Protein AF-T1BBN1-F1 (afdb_monomer)

Mean predicted aligned error: 5.24 Å

Sequence (163 aa):
LLPGVEVSTRDGHLLAYGVAEAPPRHRDLETTADWVRDHGGEPVIAHPFRWRHGAGGRLTAVAHVAGIEVRNAHNSAAANRRAEEWAELRHLAARGGSDVHVLADVGRAVTVFPDPVAGVDDLLEAIRTGRTRAAGASMSFGGRLGLLVSNGAKFVARGLRPV

Foldseek 3Di:
DFDWDWAAECQAIKIQGPAPDQFDHHHHPLVSQVVSVVRVTAIEQELQQAPPRHNDPVVVSPLVHQYYELAEQAADPVSSVVRVVVCVVSVHQYFWDQPDPDPVSPPQKGKDAPDDDPYRVSVRVCRNVSRIDIDHHHQDPVSNVVVVVVVVVVCVVVVVDDD

InterPro domains:
  IPR016195 Polymerase/histidinol phosphatase-like [SSF89550] (1-134)
  IPR052018 PHP domain-containing protein [PTHR42924] (2-118)

Nearest PDB structures (foldseek):
  7rty-assembly2_B  TM=6.809E-01  e=3.206E-06  Pseudomonas syringae
  2anu-assembly1_B  TM=8.068E-01  e=1.383E-04  Thermotoga maritima MSB8
  9etk-assembly1_A  TM=6.901E-01  e=5.764E-04  Vibrio cholerae
  3e0f-assembly1_A  TM=6.090E-01  e=5.402E-04  Bifidobacterium adolescentis ATCC 15703

Solvent-accessible surface area (backbone atoms only — not comparable to full-atom values): 8595 Å² total; per-residue (Å²): 140,73,60,64,47,79,37,55,32,74,47,18,33,34,32,35,32,53,39,92,66,83,74,76,66,61,35,48,56,42,65,46,38,51,52,26,44,78,53,72,20,44,35,26,42,32,47,37,52,37,96,69,59,18,28,55,91,54,52,72,65,44,72,85,52,40,25,33,32,25,29,37,21,79,30,46,56,67,32,26,50,53,31,41,57,53,27,63,79,65,73,34,11,36,26,20,36,24,82,61,88,50,81,92,36,62,72,40,8,32,60,46,57,92,61,89,68,90,51,54,66,48,48,47,48,27,36,68,70,40,52,37,37,50,43,72,46,53,34,49,72,68,55,52,53,53,50,53,53,52,52,49,53,53,28,56,78,57,71,68,50,83,133

Radius of gyration: 15.67 Å; Cα contacts (8 Å, |Δi|>4): 337; chains: 1; bounding box: 39×32×48 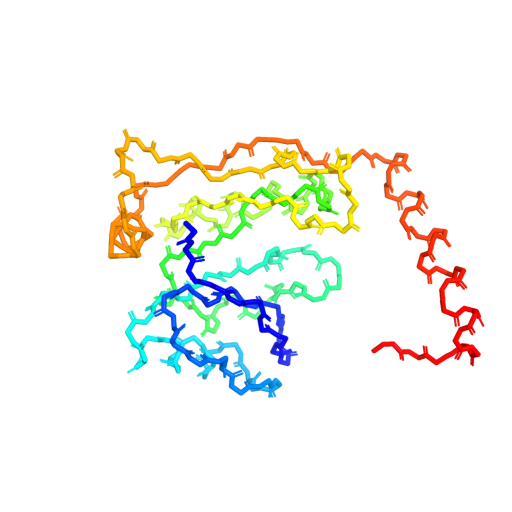Å

Secondary structure (DSSP, 8-state):
---EEEEE-SSSEEEEES-SSPPPTTS-HHHHHHHHHHTT-EEEE-STT-TTT--GGGGGGGTT-SEEEEEETTS-HHHHHHHHHHHHHHT-EEEEE---SSGGGTTSEEEE-SS---SHHHHHHHHHTT--EEEE-PPPHHHHHHHHHHHHHHHHHTTS---

Structure (mmCIF, N/CA/C/O backbone):
data_AF-T1BBN1-F1
#
_entry.id   AF-T1BBN1-F1
#
loop_
_atom_site.group_PDB
_atom_site.id
_atom_site.type_symbol
_atom_site.label_atom_id
_atom_site.label_alt_id
_atom_site.label_comp_id
_atom_site.label_asym_id
_atom_site.label_entity_id
_atom_site.label_seq_id
_atom_site.pdbx_PDB_ins_code
_atom_site.Cartn_x
_atom_site.Cartn_y
_atom_site.Cartn_z
_atom_site.occupancy
_atom_site.B_iso_or_equiv
_atom_site.auth_seq_id
_atom_site.auth_comp_id
_atom_site.auth_asym_id
_atom_site.auth_atom_id
_atom_site.pdbx_PDB_model_num
ATOM 1 N N . LEU A 1 1 ? -0.632 -16.895 10.065 1.00 85.31 1 LEU A N 1
ATOM 2 C CA . LEU A 1 1 ? -0.937 -16.510 8.665 1.00 85.31 1 LEU A CA 1
ATOM 3 C C . LEU A 1 1 ? -2.128 -15.569 8.706 1.00 85.31 1 LEU A C 1
ATOM 5 O O . LEU A 1 1 ? -3.021 -15.826 9.500 1.00 85.31 1 LEU A O 1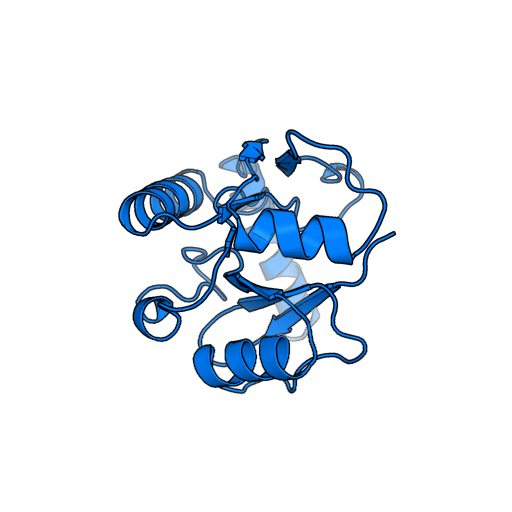
ATOM 9 N N . LEU A 1 2 ? -2.118 -14.495 7.916 1.00 91.88 2 LEU A N 1
ATOM 10 C CA . LEU A 1 2 ? -3.190 -13.494 7.884 1.00 91.88 2 LEU A CA 1
ATOM 11 C C . LEU A 1 2 ? -3.770 -13.432 6.463 1.00 91.88 2 LEU A C 1
ATOM 13 O O . LEU A 1 2 ? -2.981 -13.451 5.514 1.00 91.88 2 LEU A O 1
ATOM 17 N N . PRO A 1 3 ? -5.102 -13.387 6.294 1.00 92.31 3 PRO A N 1
ATOM 18 C CA . PRO A 1 3 ? -5.724 -13.369 4.978 1.00 92.31 3 PRO A CA 1
ATOM 19 C C . PRO A 1 3 ? -5.529 -12.016 4.290 1.00 92.31 3 PRO A C 1
ATOM 21 O O . PRO A 1 3 ? -5.695 -10.949 4.891 1.00 92.31 3 PRO A O 1
ATOM 24 N N . GLY A 1 4 ? -5.209 -12.069 3.003 1.00 94.38 4 GLY A N 1
ATOM 25 C CA . GLY A 1 4 ? -5.176 -10.900 2.144 1.00 94.38 4 GLY A CA 1
ATOM 26 C C . GLY A 1 4 ? -5.064 -11.283 0.676 1.00 94.38 4 GLY A C 1
ATOM 27 O O . GLY A 1 4 ? -4.593 -12.371 0.343 1.00 94.38 4 GLY A O 1
ATOM 28 N N . VAL A 1 5 ? -5.504 -10.386 -0.198 1.00 96.56 5 VAL A N 1
ATOM 29 C CA . VAL A 1 5 ? -5.467 -10.582 -1.648 1.00 96.56 5 VAL A CA 1
ATOM 30 C C . VAL A 1 5 ? -5.126 -9.278 -2.355 1.00 96.56 5 VAL A C 1
ATOM 32 O O . VAL A 1 5 ? -5.568 -8.203 -1.957 1.00 96.56 5 VA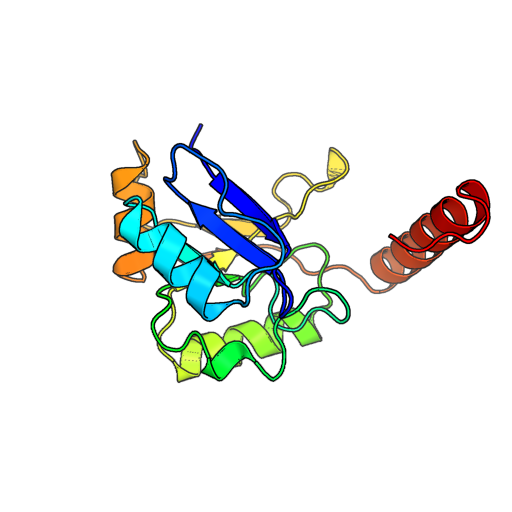L A O 1
ATOM 35 N N . GLU A 1 6 ? -4.333 -9.375 -3.416 1.00 96.81 6 GLU A N 1
ATOM 36 C CA . GLU A 1 6 ? -4.098 -8.269 -4.337 1.00 96.81 6 GLU A CA 1
ATOM 37 C C . GLU A 1 6 ? -5.133 -8.308 -5.464 1.00 96.81 6 GLU A C 1
ATOM 39 O O . GLU A 1 6 ? -5.288 -9.310 -6.166 1.00 96.81 6 GLU A O 1
ATOM 44 N N . VAL A 1 7 ? -5.848 -7.203 -5.646 1.00 96.62 7 VAL A N 1
ATOM 45 C CA . VAL A 1 7 ? -6.917 -7.064 -6.631 1.00 96.62 7 VAL A CA 1
ATOM 46 C C . VAL A 1 7 ? -6.472 -6.128 -7.738 1.00 96.62 7 VAL A C 1
ATOM 48 O O . VAL A 1 7 ? -6.134 -4.966 -7.506 1.00 96.62 7 VAL A O 1
ATOM 51 N N . SER A 1 8 ? -6.526 -6.624 -8.973 1.00 96.25 8 SER A N 1
ATOM 52 C CA . SER A 1 8 ? -6.353 -5.791 -10.160 1.00 96.25 8 SER A CA 1
ATOM 53 C C . SER A 1 8 ? -7.630 -4.997 -10.432 1.00 96.25 8 SER A C 1
ATOM 55 O O . SER A 1 8 ? -8.624 -5.557 -10.907 1.00 96.25 8 SER A O 1
ATOM 57 N N . THR A 1 9 ? -7.603 -3.695 -10.161 1.00 95.12 9 THR A N 1
ATOM 58 C CA . THR A 1 9 ? -8.679 -2.762 -10.522 1.00 95.12 9 THR A CA 1
ATOM 59 C C . THR A 1 9 ? -8.412 -2.181 -11.917 1.00 95.12 9 THR A C 1
ATOM 61 O O . THR A 1 9 ? -7.393 -2.477 -12.550 1.00 95.12 9 THR A O 1
ATOM 64 N N . ARG A 1 10 ? -9.332 -1.371 -12.451 1.00 94.12 10 ARG A N 1
ATOM 65 C CA . ARG A 1 10 ? -9.092 -0.617 -13.703 1.00 94.12 10 ARG A CA 1
ATOM 66 C C . ARG A 1 10 ? -8.062 0.495 -13.530 1.00 94.12 10 ARG A C 1
ATOM 68 O O . ARG A 1 10 ? -7.458 0.947 -14.504 1.00 94.12 10 ARG A O 1
ATOM 75 N N . ASP A 1 11 ? -7.863 0.918 -12.291 1.00 93.75 11 ASP A N 1
ATOM 76 C CA . ASP A 1 11 ? -7.138 2.133 -11.969 1.00 93.75 11 ASP A CA 1
ATOM 77 C C . ASP A 1 11 ? -5.749 1.860 -11.415 1.00 93.75 11 ASP A C 1
ATOM 79 O O . ASP A 1 11 ? -4.882 2.711 -11.576 1.00 93.75 11 ASP A O 1
ATOM 83 N N . GLY A 1 12 ? -5.533 0.683 -10.828 1.00 93.50 12 GLY A N 1
ATOM 84 C CA . GLY A 1 12 ? -4.283 0.234 -10.233 1.00 93.50 12 GLY A CA 1
ATOM 85 C C . GLY A 1 12 ? -4.498 -1.054 -9.439 1.00 93.50 12 GLY A C 1
ATOM 86 O O . GLY A 1 12 ? -5.518 -1.723 -9.584 1.00 93.50 12 GLY A O 1
ATOM 87 N N . HIS A 1 13 ? -3.540 -1.428 -8.604 1.00 95.88 13 HIS A N 1
ATOM 88 C CA . HIS A 1 13 ? -3.714 -2.541 -7.676 1.00 95.88 13 HIS A CA 1
ATOM 89 C C . HIS A 1 13 ? -4.129 -2.052 -6.289 1.00 95.88 13 HIS A C 1
ATOM 91 O O . HIS A 1 13 ? -3.728 -0.977 -5.833 1.00 95.88 13 HIS A O 1
ATOM 97 N N . LEU A 1 14 ? -4.930 -2.875 -5.622 1.00 96.38 14 LEU A N 1
ATOM 98 C CA . LEU A 1 14 ? -5.376 -2.676 -4.252 1.00 96.38 14 LEU A CA 1
ATOM 99 C C . LEU A 1 14 ? -5.106 -3.954 -3.461 1.00 96.38 14 LEU A C 1
ATOM 101 O O . LEU A 1 14 ? -5.403 -5.046 -3.938 1.00 96.38 14 LEU A O 1
ATOM 105 N N . LEU A 1 15 ? -4.564 -3.828 -2.257 1.00 97.00 15 LEU A N 1
ATOM 106 C CA . LEU A 1 15 ? -4.487 -4.924 -1.299 1.00 97.00 15 LEU A CA 1
ATOM 107 C C . LEU A 1 15 ? -5.756 -4.900 -0.450 1.00 97.00 15 LEU A C 1
ATOM 109 O O . LEU A 1 15 ? -6.102 -3.867 0.118 1.00 97.00 15 LEU A O 1
ATOM 113 N N . ALA A 1 16 ? -6.435 -6.035 -0.358 1.00 97.38 16 ALA A N 1
ATOM 114 C CA . ALA A 1 16 ? -7.575 -6.244 0.518 1.00 97.38 16 ALA A CA 1
ATOM 115 C C . ALA A 1 16 ? -7.148 -7.163 1.661 1.00 97.38 16 ALA A C 1
ATOM 117 O O . ALA A 1 16 ? -6.866 -8.339 1.428 1.00 97.38 16 ALA A O 1
ATOM 118 N N . TYR A 1 17 ? -7.074 -6.636 2.883 1.00 97.31 17 TYR A N 1
ATOM 119 C CA . TYR A 1 17 ? -6.766 -7.426 4.077 1.00 97.31 17 TYR A CA 1
ATOM 120 C C . TYR A 1 17 ? -8.039 -7.784 4.834 1.00 97.31 17 TYR A C 1
ATOM 122 O O . TYR A 1 17 ? -8.945 -6.963 4.927 1.00 97.31 17 TYR A O 1
ATOM 130 N N . GLY A 1 18 ? -8.084 -8.986 5.410 1.00 96.12 18 GLY A N 1
ATOM 131 C CA . GLY A 1 18 ? -9.166 -9.393 6.313 1.00 96.12 18 GLY A CA 1
ATOM 132 C C . GLY A 1 18 ? -10.485 -9.797 5.657 1.00 96.12 18 GLY A C 1
ATOM 133 O O . GLY A 1 18 ? -11.436 -10.096 6.367 1.00 96.12 18 GLY A O 1
ATOM 134 N N . VAL A 1 19 ? -10.541 -9.860 4.327 1.00 96.25 19 VAL A N 1
ATOM 135 C CA . VAL A 1 19 ? -11.731 -10.312 3.593 1.00 96.25 19 VAL A CA 1
ATOM 136 C C . VAL A 1 19 ? -11.765 -11.837 3.472 1.00 96.25 19 VAL A C 1
ATOM 138 O O . VAL A 1 19 ? -10.731 -12.476 3.267 1.00 96.25 19 VAL A O 1
ATOM 141 N N . ALA A 1 20 ? -12.961 -12.421 3.584 1.00 94.25 20 ALA A N 1
ATOM 142 C CA . ALA A 1 20 ? -13.174 -13.860 3.400 1.00 94.25 20 ALA A CA 1
ATOM 143 C C . ALA A 1 20 ? -13.168 -14.273 1.917 1.00 94.25 20 ALA A C 1
ATOM 145 O O . ALA A 1 20 ? -12.747 -15.377 1.577 1.00 94.25 20 ALA A O 1
ATOM 146 N N . GLU A 1 21 ? -13.606 -13.370 1.038 1.00 95.25 21 GLU A N 1
ATOM 147 C CA . GLU A 1 21 ? -13.673 -13.573 -0.407 1.00 95.25 21 GLU A CA 1
ATOM 148 C C . GLU A 1 21 ? -12.896 -12.479 -1.140 1.00 95.25 21 GLU A C 1
ATOM 150 O O . GLU A 1 21 ? -12.722 -11.366 -0.641 1.00 95.25 21 GLU A O 1
ATOM 155 N N . ALA A 1 22 ? -12.404 -12.796 -2.338 1.00 95.62 22 ALA A N 1
ATOM 156 C CA . ALA A 1 22 ? -11.694 -11.817 -3.145 1.00 95.62 22 ALA A CA 1
ATOM 157 C C . ALA A 1 22 ? -12.678 -10.794 -3.746 1.00 95.62 2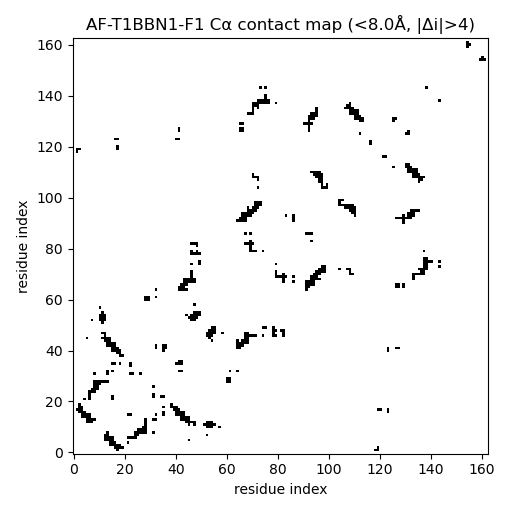2 ALA A C 1
ATOM 159 O O . ALA A 1 22 ? -13.674 -11.208 -4.348 1.00 95.62 22 ALA A O 1
ATOM 160 N N . PRO A 1 23 ? -12.380 -9.482 -3.674 1.00 97.00 23 PRO A N 1
ATOM 161 C CA . PRO A 1 23 ? -13.198 -8.470 -4.327 1.00 97.00 23 PRO A CA 1
ATOM 162 C C . PRO A 1 23 ? -13.314 -8.722 -5.842 1.00 97.00 23 PRO A C 1
ATOM 164 O O . PRO A 1 23 ? -12.351 -9.190 -6.469 1.00 97.00 23 PRO A O 1
ATOM 167 N N . PRO A 1 24 ? -14.446 -8.363 -6.477 1.00 96.62 24 PRO A N 1
ATOM 168 C CA . PRO A 1 24 ? -14.586 -8.443 -7.925 1.00 96.62 24 PRO A CA 1
ATOM 169 C C . PRO A 1 24 ? -13.473 -7.677 -8.651 1.00 96.62 24 PRO A C 1
ATOM 171 O O . PRO A 1 24 ? -13.232 -6.494 -8.404 1.00 96.62 24 PRO A O 1
ATOM 174 N N . ARG A 1 25 ? -12.806 -8.345 -9.595 1.00 95.56 25 ARG A N 1
ATOM 175 C CA . ARG A 1 25 ? -11.717 -7.743 -10.378 1.00 95.56 25 ARG A CA 1
ATOM 176 C C . ARG A 1 25 ? -12.252 -6.698 -11.359 1.00 95.56 25 ARG A C 1
ATOM 178 O O . ARG A 1 25 ? -13.396 -6.768 -11.802 1.00 95.56 25 ARG A O 1
ATOM 185 N N . HIS A 1 26 ? -11.389 -5.764 -11.754 1.00 94.56 26 HIS A N 1
ATOM 186 C CA . HIS A 1 26 ? -11.660 -4.761 -12.793 1.00 94.56 26 HIS A CA 1
ATOM 187 C C . HIS A 1 26 ? -12.842 -3.818 -12.508 1.00 94.56 26 HIS A C 1
ATOM 189 O O . HIS A 1 26 ? -13.379 -3.191 -13.424 1.00 94.56 26 HIS A O 1
ATOM 195 N N . ARG A 1 27 ? -13.220 -3.652 -11.240 1.00 95.38 27 ARG A N 1
ATOM 196 C CA . ARG A 1 27 ? -13.935 -2.451 -10.795 1.00 95.38 27 ARG A CA 1
ATOM 197 C C . ARG A 1 27 ? -12.955 -1.278 -10.707 1.00 95.38 27 ARG A C 1
ATOM 199 O O . ARG A 1 27 ? -11.752 -1.459 -10.899 1.00 95.38 27 ARG A O 1
ATOM 206 N N . ASP A 1 28 ? -13.458 -0.060 -10.567 1.00 94.69 28 ASP A N 1
ATOM 207 C CA . ASP A 1 28 ? -12.611 1.093 -10.222 1.00 94.69 28 ASP A CA 1
ATOM 208 C C . ASP A 1 28 ? -12.077 0.971 -8.789 1.00 94.69 28 ASP A C 1
ATOM 210 O O . ASP A 1 28 ? -12.537 0.141 -7.996 1.00 94.69 28 ASP A O 1
ATOM 214 N N . LEU A 1 29 ? -11.043 1.755 -8.488 1.00 94.12 29 LEU A N 1
ATOM 215 C CA . LEU A 1 29 ? -10.327 1.675 -7.215 1.00 94.12 29 LEU A CA 1
ATOM 216 C C . LEU A 1 29 ? -11.224 1.991 -6.014 1.00 94.12 29 LEU A C 1
ATO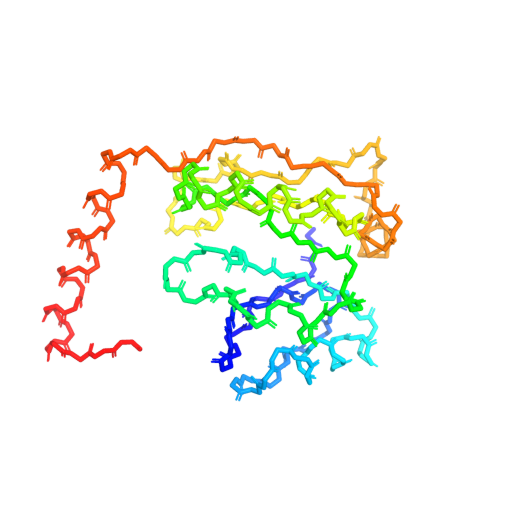M 218 O O . LEU A 1 29 ? -11.108 1.310 -5.000 1.00 94.12 29 LEU A O 1
ATOM 222 N N . GLU A 1 30 ? -12.102 2.986 -6.148 1.00 95.25 30 GLU A N 1
ATOM 223 C CA . GLU A 1 30 ? -13.018 3.442 -5.096 1.00 95.25 30 GLU A CA 1
ATOM 224 C C . GLU A 1 30 ? -14.055 2.368 -4.774 1.00 95.25 30 GLU A C 1
ATOM 226 O O . GLU A 1 30 ? -14.066 1.860 -3.657 1.00 95.25 30 GLU A O 1
ATOM 231 N N . THR A 1 31 ? -14.787 1.885 -5.783 1.00 95.44 31 THR A N 1
ATOM 232 C CA . THR A 1 31 ? -15.761 0.793 -5.615 1.00 95.44 31 THR A CA 1
ATOM 233 C C . THR A 1 31 ? -15.118 -0.461 -5.016 1.00 95.44 31 THR A C 1
ATOM 235 O O . THR A 1 31 ? -15.732 -1.176 -4.228 1.00 95.44 31 THR A O 1
ATOM 238 N N . THR A 1 32 ? -13.871 -0.765 -5.396 1.00 96.56 32 THR A N 1
ATOM 239 C CA . THR A 1 32 ? -13.152 -1.917 -4.831 1.00 96.56 32 THR A CA 1
ATOM 240 C C . THR A 1 32 ? -12.788 -1.679 -3.363 1.00 96.56 32 THR A C 1
ATOM 242 O O . THR A 1 32 ? -12.880 -2.605 -2.564 1.00 96.56 32 THR A O 1
ATOM 245 N N . ALA A 1 33 ? -12.379 -0.462 -2.995 1.00 96.50 33 ALA A N 1
ATOM 246 C CA . ALA A 1 33 ? -12.059 -0.110 -1.614 1.00 96.50 33 ALA A CA 1
ATOM 247 C C . ALA A 1 33 ? -13.297 -0.155 -0.707 1.00 96.50 33 ALA A C 1
ATOM 249 O O . ALA A 1 33 ? -13.212 -0.717 0.387 1.00 96.50 33 ALA A O 1
ATOM 250 N N . ASP A 1 34 ? -14.433 0.352 -1.186 1.00 96.31 34 ASP A N 1
ATOM 251 C CA . ASP A 1 34 ? -15.717 0.284 -0.482 1.00 96.31 34 ASP A CA 1
ATOM 252 C C . ASP A 1 34 ? -16.138 -1.167 -0.260 1.00 96.31 34 ASP A C 1
ATOM 254 O O . ASP A 1 34 ? -16.408 -1.567 0.870 1.00 96.31 34 ASP A O 1
ATOM 258 N N . TRP A 1 35 ? -16.054 -2.001 -1.305 1.00 97.06 35 TRP A 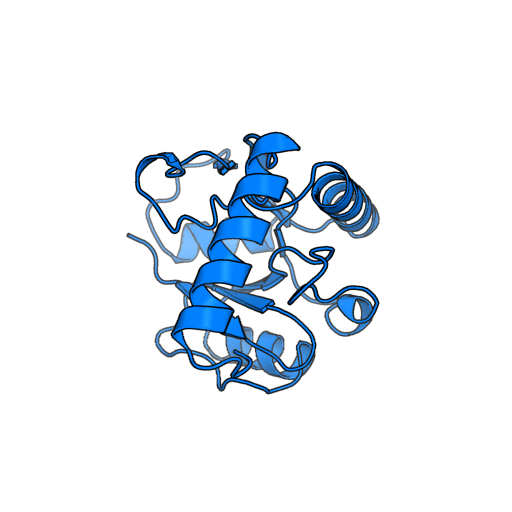N 1
ATOM 259 C CA . TRP A 1 35 ? -16.352 -3.428 -1.189 1.00 97.06 35 TRP A CA 1
ATOM 260 C C . TRP A 1 35 ? -15.529 -4.091 -0.080 1.00 97.06 35 TRP A C 1
ATOM 262 O O . TRP A 1 35 ? -16.071 -4.848 0.722 1.00 97.06 35 TRP A O 1
ATOM 272 N N . VAL A 1 36 ? -14.225 -3.798 0.003 1.00 97.25 36 VAL A N 1
ATOM 273 C CA . VAL A 1 36 ? -13.355 -4.373 1.043 1.00 97.25 36 VAL A CA 1
ATOM 274 C C . VAL A 1 36 ? -13.833 -3.982 2.439 1.00 97.25 36 VAL A C 1
ATOM 276 O O . VAL A 1 36 ? -13.856 -4.835 3.326 1.00 97.25 36 VAL A O 1
ATOM 279 N N . ARG A 1 37 ? -14.238 -2.724 2.633 1.00 95.88 37 ARG A N 1
ATOM 280 C CA . ARG A 1 37 ? -14.744 -2.236 3.922 1.00 95.88 37 ARG A CA 1
ATOM 281 C C . ARG A 1 37 ? -16.086 -2.842 4.292 1.00 95.88 37 ARG A C 1
ATOM 283 O O . ARG A 1 37 ? -16.244 -3.286 5.427 1.00 95.88 37 ARG A O 1
ATOM 290 N N . ASP A 1 38 ? -17.003 -2.932 3.336 1.00 96.69 38 ASP A N 1
ATOM 291 C CA . ASP A 1 38 ? -18.325 -3.536 3.529 1.00 96.69 38 ASP A CA 1
ATOM 292 C C . ASP A 1 38 ? -18.232 -5.019 3.920 1.00 96.69 38 ASP A C 1
ATOM 294 O O . ASP A 1 38 ? -19.129 -5.554 4.569 1.00 96.69 38 ASP A O 1
ATOM 298 N N . HIS A 1 39 ? -17.118 -5.676 3.581 1.00 96.69 39 HIS A N 1
ATOM 299 C CA . HIS A 1 39 ? -16.821 -7.066 3.938 1.00 96.69 39 HIS A CA 1
ATOM 300 C C . HIS A 1 39 ? -15.869 -7.182 5.143 1.00 96.69 39 HIS A C 1
ATOM 302 O O . HIS A 1 39 ? -15.227 -8.215 5.334 1.00 96.69 39 HIS A O 1
ATOM 308 N N . GLY A 1 40 ? -15.770 -6.127 5.962 1.00 95.25 40 GLY A N 1
ATOM 309 C CA . GLY A 1 40 ? -15.041 -6.112 7.235 1.00 95.25 40 GLY A CA 1
ATOM 310 C C . GLY A 1 40 ? -13.522 -5.959 7.122 1.00 95.25 40 GLY A C 1
ATOM 311 O O . GLY A 1 40 ? -12.833 -5.921 8.143 1.00 95.25 40 GLY A O 1
ATOM 312 N N . GLY A 1 41 ? -12.991 -5.846 5.905 1.00 96.44 41 GLY A N 1
ATOM 313 C CA . GLY A 1 41 ? -11.564 -5.722 5.646 1.00 96.44 41 GLY A CA 1
ATOM 314 C C . GLY A 1 41 ? -11.027 -4.296 5.755 1.00 96.44 41 GLY A C 1
ATOM 315 O O . GLY A 1 41 ? -11.733 -3.347 6.101 1.00 96.44 41 GLY A O 1
ATOM 316 N N . GLU A 1 42 ? -9.746 -4.141 5.420 1.00 97.12 42 GLU A N 1
ATOM 317 C CA . GLU A 1 42 ? -9.124 -2.830 5.222 1.00 97.12 42 GLU A CA 1
ATOM 318 C C . GLU A 1 42 ? -8.419 -2.776 3.858 1.00 97.12 42 GLU A C 1
ATOM 320 O O . GLU A 1 42 ? -7.521 -3.591 3.593 1.00 97.12 42 GLU A O 1
ATOM 325 N N . PRO A 1 43 ? -8.816 -1.843 2.974 1.00 96.94 43 PRO A N 1
ATOM 326 C CA . PRO A 1 43 ? -8.124 -1.623 1.717 1.00 96.94 43 PRO A CA 1
ATOM 327 C C . PRO A 1 43 ? -6.789 -0.910 1.954 1.00 96.94 43 PRO A C 1
ATOM 329 O O . PRO A 1 43 ? -6.669 -0.019 2.791 1.00 96.94 43 PRO A O 1
ATOM 332 N N . VAL A 1 44 ? -5.772 -1.274 1.179 1.00 96.88 44 VAL A N 1
ATOM 333 C CA . VAL A 1 44 ? -4.465 -0.611 1.160 1.00 96.88 44 VAL A CA 1
ATOM 334 C C . VAL A 1 44 ? -4.036 -0.415 -0.286 1.00 96.88 44 VAL A C 1
ATOM 336 O O . VAL A 1 44 ? -4.074 -1.341 -1.094 1.00 96.88 44 VAL A O 1
ATOM 339 N N . ILE A 1 45 ? -3.598 0.790 -0.634 1.00 96.00 45 ILE A N 1
ATOM 340 C CA . ILE A 1 45 ? -3.162 1.101 -1.999 1.00 96.00 45 ILE A CA 1
ATOM 341 C C . ILE A 1 45 ? -1.834 0.384 -2.288 1.00 96.00 45 ILE A C 1
ATOM 343 O O . ILE A 1 45 ? -0.840 0.651 -1.611 1.00 96.00 45 ILE A O 1
ATOM 347 N N . ALA A 1 46 ? -1.789 -0.488 -3.302 1.00 95.50 46 ALA A N 1
ATOM 348 C CA . ALA A 1 46 ? -0.560 -1.180 -3.705 1.00 95.50 46 ALA A CA 1
ATOM 349 C C . ALA A 1 46 ? 0.295 -0.305 -4.625 1.00 95.50 46 ALA A C 1
ATOM 351 O O . ALA A 1 46 ? -0.217 0.285 -5.582 1.00 95.50 46 ALA A O 1
ATOM 352 N N . HIS A 1 47 ? 1.605 -0.256 -4.347 1.00 94.25 47 HIS A N 1
ATOM 353 C CA . HIS A 1 47 ? 2.659 0.346 -5.171 1.00 94.25 47 HIS A CA 1
ATOM 354 C C . HIS A 1 47 ? 2.171 1.489 -6.101 1.00 94.25 47 HIS A C 1
ATOM 356 O O . HIS A 1 47 ? 2.237 1.385 -7.333 1.00 94.25 47 HIS A O 1
ATOM 362 N N . PRO A 1 48 ? 1.672 2.602 -5.532 1.00 93.12 48 PRO A N 1
ATOM 363 C CA . PRO A 1 48 ? 0.811 3.572 -6.217 1.00 93.12 48 PRO A CA 1
ATOM 364 C C . PRO A 1 48 ? 1.476 4.273 -7.403 1.00 93.12 48 PRO A C 1
ATOM 366 O O . PRO A 1 48 ? 0.804 4.656 -8.356 1.00 93.12 48 PRO A O 1
ATOM 369 N N . PHE A 1 49 ? 2.799 4.425 -7.365 1.00 94.31 49 PHE A N 1
ATOM 370 C CA . PHE A 1 49 ? 3.585 5.100 -8.401 1.00 94.31 49 PHE A CA 1
ATOM 371 C C . PHE A 1 49 ? 4.424 4.134 -9.247 1.00 94.31 49 PHE A C 1
ATOM 373 O O . PHE A 1 49 ? 5.370 4.548 -9.922 1.00 94.31 49 PHE A O 1
ATOM 380 N N . ARG A 1 50 ? 4.095 2.836 -9.228 1.00 91.62 50 ARG A N 1
ATOM 381 C CA . ARG A 1 50 ? 4.660 1.864 -10.166 1.00 91.62 50 ARG A CA 1
ATOM 382 C C . ARG A 1 50 ? 4.207 2.207 -11.585 1.00 91.62 50 ARG A C 1
ATOM 384 O O . ARG A 1 50 ? 3.043 2.506 -11.821 1.00 91.62 50 ARG A O 1
ATOM 391 N N . TRP A 1 51 ? 5.134 2.123 -12.540 1.00 83.31 51 TRP A N 1
ATOM 392 C CA . TRP A 1 51 ? 4.873 2.442 -13.951 1.00 83.31 51 TRP A CA 1
ATOM 393 C C . TRP A 1 51 ? 3.685 1.665 -14.541 1.00 83.31 51 TRP A C 1
ATOM 395 O O . TRP A 1 51 ? 2.883 2.222 -15.282 1.00 83.31 51 TRP A O 1
ATOM 405 N N . ARG A 1 52 ? 3.568 0.377 -14.203 1.00 83.25 52 ARG A N 1
ATOM 406 C CA . ARG A 1 52 ? 2.408 -0.457 -14.536 1.00 83.25 52 ARG A CA 1
ATOM 407 C C . ARG A 1 52 ? 1.650 -0.777 -13.262 1.00 83.25 52 ARG A C 1
ATOM 409 O O . ARG A 1 52 ? 2.283 -1.045 -12.247 1.00 83.25 52 ARG A O 1
ATOM 416 N N . HIS A 1 53 ? 0.325 -0.807 -13.343 1.00 87.94 53 HIS A N 1
ATOM 417 C CA . HIS A 1 53 ? -0.555 -1.194 -12.237 1.00 87.94 53 HIS A CA 1
ATOM 418 C C . HIS A 1 53 ? -0.527 -0.266 -11.005 1.00 87.94 53 HIS A C 1
ATOM 420 O O . HIS A 1 53 ? -1.198 -0.547 -10.017 1.00 87.94 53 HIS A O 1
ATOM 426 N N . GLY A 1 54 ? 0.207 0.850 -11.043 1.00 87.81 54 GLY A N 1
ATOM 427 C CA . GLY A 1 54 ? 0.111 1.901 -10.033 1.00 87.81 54 GLY A CA 1
ATOM 428 C C . GLY A 1 54 ? -1.098 2.804 -10.281 1.00 87.81 54 GLY A C 1
ATOM 429 O O . GLY A 1 54 ? -1.384 3.155 -11.426 1.00 87.81 54 GLY A O 1
A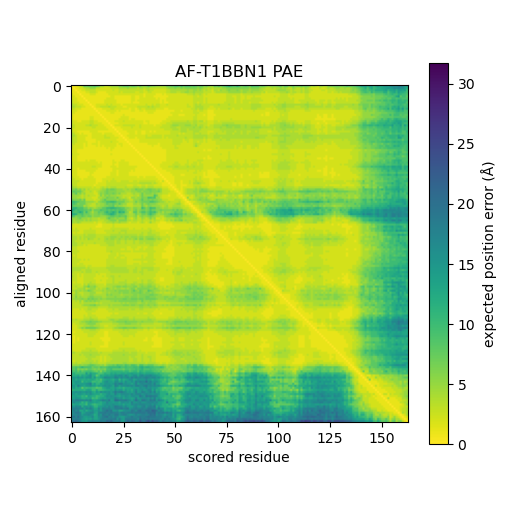TOM 430 N N . ALA A 1 55 ? -1.780 3.204 -9.207 1.00 89.44 55 ALA A N 1
ATOM 431 C CA . ALA A 1 55 ? -2.936 4.100 -9.268 1.00 89.44 55 ALA A CA 1
ATOM 432 C C . ALA A 1 55 ? -2.608 5.510 -9.806 1.00 89.44 55 ALA A C 1
ATOM 434 O O . ALA A 1 55 ? -3.455 6.169 -10.413 1.00 89.44 55 ALA A O 1
ATOM 435 N N . GLY A 1 56 ? -1.373 5.984 -9.617 1.00 89.94 56 GLY A N 1
ATOM 436 C CA . GLY A 1 56 ? -0.876 7.238 -10.181 1.00 89.94 56 GLY A CA 1
ATOM 437 C C . GLY A 1 56 ? -1.771 8.442 -9.873 1.00 89.94 56 GLY A C 1
ATOM 438 O O . GLY A 1 56 ? -2.011 8.776 -8.718 1.00 89.94 56 GLY A O 1
ATOM 439 N N . GLY A 1 57 ? -2.266 9.117 -10.913 1.00 84.50 57 GLY A N 1
ATOM 440 C CA . GLY A 1 57 ? -3.134 10.294 -10.767 1.00 84.50 57 GLY A CA 1
ATOM 441 C C . GLY A 1 57 ? -4.524 10.004 -10.186 1.00 84.50 57 GLY A C 1
ATOM 442 O O . GLY A 1 57 ? -5.234 10.940 -9.842 1.00 84.50 57 GLY A O 1
ATOM 443 N N . ARG A 1 58 ? -4.918 8.732 -10.055 1.00 85.19 58 ARG A N 1
ATOM 444 C CA . ARG A 1 58 ? -6.252 8.316 -9.588 1.00 85.19 58 ARG A CA 1
ATOM 445 C C . ARG A 1 58 ? -6.332 8.127 -8.075 1.00 85.19 58 ARG A C 1
ATOM 447 O O . ARG A 1 58 ? -7.385 7.790 -7.552 1.00 85.19 58 ARG A O 1
ATOM 454 N N . LEU A 1 59 ? -5.235 8.374 -7.358 1.00 84.88 59 LEU A N 1
ATOM 455 C CA . LEU A 1 59 ? -5.165 8.256 -5.898 1.00 84.88 59 LEU A CA 1
ATOM 456 C C . LEU A 1 59 ? -6.166 9.154 -5.163 1.00 84.88 59 LEU A C 1
ATOM 458 O O . LEU A 1 59 ? -6.546 8.848 -4.040 1.00 84.88 59 LEU A O 1
ATOM 462 N N . THR A 1 60 ? -6.598 10.257 -5.776 1.00 80.06 60 THR A N 1
ATOM 463 C CA . THR A 1 60 ? -7.606 11.147 -5.187 1.00 80.06 60 THR A CA 1
ATOM 464 C C . THR A 1 60 ? -8.984 10.498 -5.078 1.00 80.06 60 THR A C 1
ATOM 466 O O . THR A 1 60 ? -9.742 10.899 -4.205 1.00 80.06 60 THR A O 1
ATOM 469 N N . ALA A 1 61 ? -9.293 9.487 -5.902 1.00 74.38 61 ALA A N 1
ATOM 470 C CA . ALA A 1 61 ? -10.558 8.747 -5.843 1.00 74.38 61 ALA A CA 1
ATOM 471 C C . ALA A 1 61 ? -10.653 7.813 -4.622 1.00 74.38 61 ALA A C 1
ATOM 473 O O . ALA A 1 61 ? -11.717 7.324 -4.290 1.00 74.38 61 ALA A O 1
ATOM 474 N N . VAL A 1 62 ? -9.542 7.567 -3.923 1.00 79.19 62 VAL A N 1
ATOM 475 C CA . VAL A 1 62 ? -9.494 6.710 -2.727 1.00 79.19 62 VAL A CA 1
ATOM 476 C C . VAL A 1 62 ? -8.991 7.468 -1.507 1.00 79.19 62 VAL A C 1
ATOM 478 O O . VAL A 1 62 ? -8.254 6.937 -0.679 1.00 79.19 62 VAL A O 1
ATOM 481 N N . ALA A 1 63 ? -9.404 8.731 -1.382 1.00 74.44 63 ALA A N 1
ATOM 482 C CA . ALA A 1 63 ? -8.989 9.609 -0.288 1.00 74.44 63 ALA A CA 1
ATOM 483 C C . ALA A 1 63 ? -9.324 9.057 1.110 1.00 74.44 63 ALA A C 1
ATOM 485 O O . ALA A 1 63 ? -8.697 9.450 2.087 1.00 74.44 63 ALA A O 1
ATOM 486 N N . HIS A 1 64 ? -10.295 8.148 1.198 1.00 81.00 64 HIS A N 1
ATOM 487 C CA . HIS A 1 64 ? -10.782 7.568 2.442 1.00 81.00 64 HIS A CA 1
ATOM 488 C C . HIS A 1 64 ? -10.043 6.272 2.845 1.00 81.00 64 HIS A C 1
ATOM 490 O O . HIS A 1 64 ? -10.337 5.692 3.887 1.00 81.00 64 HIS A O 1
ATOM 496 N N . VAL A 1 65 ? -9.096 5.768 2.042 1.00 90.12 65 VAL A N 1
ATOM 497 C CA . VAL A 1 65 ? -8.294 4.572 2.367 1.00 90.12 65 VAL A CA 1
ATOM 498 C C . VAL A 1 65 ? -7.302 4.858 3.497 1.00 90.12 65 VAL A C 1
ATOM 500 O O . VAL A 1 65 ? -6.635 5.883 3.468 1.00 90.12 65 VAL A O 1
ATOM 503 N N . ALA A 1 66 ? -7.177 3.949 4.472 1.00 89.75 66 ALA A N 1
ATOM 504 C CA . ALA A 1 66 ? -6.324 4.167 5.644 1.00 89.75 66 ALA A CA 1
ATOM 505 C C . ALA A 1 66 ? -4.835 3.877 5.393 1.00 89.75 66 ALA A C 1
ATOM 507 O O . ALA A 1 66 ? -3.985 4.417 6.097 1.00 89.75 66 ALA A O 1
ATOM 508 N N . GLY A 1 67 ? -4.494 3.039 4.406 1.00 94.44 67 GLY A N 1
ATOM 509 C CA . GLY A 1 67 ? -3.117 2.591 4.188 1.00 94.44 67 GLY A CA 1
ATOM 510 C C . GLY A 1 67 ? -2.622 2.650 2.747 1.00 94.44 67 GLY A C 1
ATOM 511 O O . GLY A 1 67 ? -3.372 2.548 1.775 1.00 94.44 67 GLY A O 1
ATOM 512 N N . ILE A 1 68 ? -1.304 2.766 2.609 1.00 96.25 68 ILE A N 1
ATOM 513 C CA . ILE A 1 68 ? -0.609 2.867 1.324 1.00 96.25 68 ILE A CA 1
ATOM 514 C C . ILE A 1 68 ? 0.740 2.151 1.387 1.00 96.25 68 ILE A C 1
ATOM 516 O O . ILE A 1 68 ? 1.492 2.262 2.357 1.00 96.25 68 ILE A O 1
ATOM 520 N N . GLU A 1 69 ? 1.066 1.401 0.339 1.00 96.81 69 GLU A N 1
ATOM 521 C CA . GLU A 1 69 ? 2.370 0.767 0.201 1.00 96.81 69 GLU A CA 1
ATOM 522 C C . GLU A 1 69 ? 3.417 1.795 -0.241 1.00 96.81 69 GLU A C 1
ATOM 524 O O . GLU A 1 69 ? 3.454 2.234 -1.393 1.00 96.81 69 GLU A O 1
ATOM 529 N N . VAL A 1 70 ? 4.293 2.166 0.692 1.00 96.44 70 VAL A N 1
ATOM 530 C CA . VAL A 1 70 ? 5.363 3.152 0.479 1.00 96.44 70 VAL A CA 1
ATOM 531 C C . VAL A 1 70 ? 6.725 2.503 0.226 1.00 96.44 70 VAL A C 1
ATOM 533 O O . VAL A 1 70 ? 7.647 3.131 -0.304 1.00 96.44 70 VAL A O 1
ATOM 536 N N . ARG A 1 71 ? 6.860 1.214 0.569 1.00 96.31 71 ARG A N 1
ATOM 537 C CA . ARG A 1 71 ? 8.052 0.404 0.290 1.00 96.31 71 ARG A CA 1
ATOM 538 C C . ARG A 1 71 ? 7.682 -0.912 -0.371 1.00 96.31 71 ARG A C 1
ATOM 540 O O . ARG A 1 71 ? 7.403 -1.895 0.301 1.00 96.31 71 ARG A O 1
ATOM 547 N N . ASN A 1 72 ? 7.776 -0.941 -1.692 1.00 95.00 72 ASN A N 1
ATOM 548 C CA . ASN A 1 72 ? 7.689 -2.175 -2.458 1.00 95.00 72 ASN A CA 1
ATOM 549 C C . ASN A 1 72 ? 9.086 -2.585 -2.955 1.00 95.00 72 ASN A C 1
ATOM 551 O O . ASN A 1 72 ? 9.796 -1.762 -3.548 1.00 95.00 72 ASN A O 1
ATOM 555 N N . ALA A 1 73 ? 9.495 -3.834 -2.728 1.00 91.12 73 ALA A N 1
ATOM 556 C CA . ALA A 1 73 ? 10.848 -4.289 -3.071 1.00 91.12 73 ALA A CA 1
ATOM 557 C C . ALA A 1 73 ? 11.116 -4.372 -4.585 1.00 91.12 73 ALA A C 1
ATOM 559 O O . ALA A 1 73 ? 12.270 -4.300 -5.015 1.00 91.12 73 ALA A O 1
ATOM 560 N N . HIS A 1 74 ? 10.065 -4.471 -5.403 1.00 89.56 74 HIS A N 1
ATOM 561 C CA . HIS A 1 74 ? 10.141 -4.465 -6.866 1.00 89.56 74 HIS A CA 1
ATOM 562 C C . HIS A 1 74 ? 9.932 -3.083 -7.494 1.00 89.56 74 HIS A C 1
ATOM 564 O O . HIS A 1 74 ? 10.056 -2.923 -8.710 1.00 89.56 74 HIS A O 1
ATOM 570 N N . ASN A 1 75 ? 9.689 -2.053 -6.684 1.00 90.56 75 ASN A N 1
ATOM 571 C CA . ASN A 1 75 ? 9.625 -0.678 -7.162 1.00 90.56 75 ASN A CA 1
ATOM 572 C C . ASN A 1 75 ? 11.003 -0.020 -7.252 1.00 90.56 75 ASN A C 1
ATOM 574 O O . ASN A 1 75 ? 11.957 -0.364 -6.551 1.00 90.56 75 ASN A O 1
ATOM 578 N N . SER A 1 76 ? 11.083 1.006 -8.101 1.00 90.94 76 SER A N 1
ATOM 579 C CA . SER A 1 76 ? 12.218 1.923 -8.106 1.00 90.94 76 SER A CA 1
ATOM 580 C C . SER A 1 76 ? 12.236 2.771 -6.830 1.00 90.94 76 SER A C 1
ATOM 582 O O . SER A 1 76 ? 11.191 3.089 -6.260 1.00 90.94 76 SER A O 1
ATOM 584 N N . ALA A 1 77 ? 13.428 3.218 -6.429 1.00 92.19 77 ALA A N 1
ATOM 585 C CA . ALA A 1 77 ? 13.579 4.126 -5.292 1.00 92.19 77 ALA A CA 1
ATOM 586 C C . ALA A 1 77 ? 12.774 5.429 -5.463 1.00 92.19 77 ALA A C 1
ATOM 588 O O . ALA A 1 77 ? 12.218 5.937 -4.496 1.00 92.19 77 ALA A O 1
ATOM 589 N N . ALA A 1 78 ? 12.663 5.947 -6.692 1.00 93.12 78 ALA A N 1
ATOM 590 C CA . ALA A 1 78 ? 11.876 7.144 -6.984 1.00 93.12 78 ALA A CA 1
ATOM 591 C C . ALA A 1 78 ? 10.366 6.923 -6.779 1.00 93.12 78 ALA A C 1
ATOM 593 O O . ALA A 1 78 ? 9.699 7.775 -6.199 1.00 93.12 78 ALA A O 1
ATOM 594 N N . ALA A 1 79 ? 9.829 5.774 -7.209 1.00 93.94 79 ALA A N 1
ATOM 595 C CA . ALA A 1 79 ? 8.417 5.445 -7.011 1.00 93.94 79 ALA A CA 1
ATOM 596 C C . ALA A 1 79 ? 8.082 5.266 -5.523 1.00 93.94 79 ALA A C 1
ATOM 598 O O . ALA A 1 79 ? 7.066 5.777 -5.061 1.00 93.94 79 ALA A O 1
ATOM 599 N N . ASN A 1 80 ? 8.960 4.591 -4.775 1.00 96.00 80 ASN A N 1
ATOM 600 C CA . ASN A 1 80 ? 8.795 4.418 -3.334 1.00 96.00 80 ASN A CA 1
ATOM 601 C C . ASN A 1 80 ? 8.899 5.756 -2.581 1.00 96.00 80 ASN A C 1
ATOM 603 O O . ASN A 1 80 ? 8.064 6.030 -1.730 1.00 96.00 80 ASN A O 1
ATOM 607 N N . ARG A 1 81 ? 9.853 6.630 -2.928 1.00 95.50 81 ARG A N 1
ATOM 608 C CA . ARG A 1 81 ? 9.970 7.967 -2.315 1.00 95.50 81 ARG A CA 1
ATOM 609 C C . ARG A 1 81 ? 8.717 8.816 -2.547 1.00 95.50 81 ARG A C 1
ATOM 611 O O . ARG A 1 81 ? 8.189 9.398 -1.612 1.00 95.50 81 ARG A O 1
ATOM 618 N N . ARG A 1 82 ? 8.181 8.806 -3.771 1.00 95.56 82 ARG A N 1
ATOM 619 C CA . ARG A 1 82 ? 6.930 9.509 -4.085 1.00 95.56 82 ARG A CA 1
ATOM 620 C C . ARG A 1 82 ? 5.736 8.956 -3.293 1.00 95.56 82 ARG A C 1
ATOM 622 O O . ARG A 1 82 ? 4.833 9.709 -2.945 1.00 95.56 82 ARG A O 1
ATOM 629 N N . ALA A 1 83 ? 5.719 7.649 -3.020 1.00 95.50 83 ALA A N 1
ATOM 630 C CA . ALA A 1 83 ? 4.698 7.020 -2.183 1.00 95.50 83 ALA A CA 1
ATOM 631 C C . ALA A 1 83 ? 4.797 7.465 -0.719 1.00 95.50 83 ALA A C 1
ATOM 633 O O . ALA A 1 83 ? 3.765 7.736 -0.115 1.00 95.50 83 ALA A O 1
ATOM 634 N N . GLU A 1 84 ? 6.011 7.601 -0.181 1.00 95.56 84 GLU A N 1
ATOM 635 C CA . GLU A 1 84 ? 6.239 8.155 1.162 1.00 95.56 84 GLU A CA 1
ATOM 636 C C . GLU A 1 84 ? 5.757 9.597 1.274 1.00 95.56 84 GLU A C 1
ATOM 638 O O . GLU A 1 84 ? 4.926 9.884 2.126 1.00 95.56 84 GLU A O 1
ATOM 643 N N . GLU A 1 85 ? 6.191 10.471 0.363 1.00 95.31 85 GLU A N 1
ATOM 644 C CA . GLU A 1 85 ? 5.772 11.879 0.337 1.00 95.31 85 GLU A CA 1
ATOM 645 C C . GLU A 1 85 ? 4.240 12.000 0.274 1.00 95.31 85 GLU A C 1
ATOM 647 O O . GLU A 1 85 ? 3.626 12.806 0.971 1.00 95.31 85 GLU A O 1
ATOM 652 N N . TRP A 1 86 ? 3.591 11.156 -0.536 1.00 93.94 86 TRP A N 1
ATOM 653 C CA . TRP A 1 86 ? 2.133 11.134 -0.642 1.00 93.94 86 TRP A CA 1
ATOM 654 C C . TRP A 1 86 ? 1.443 10.660 0.641 1.00 93.94 86 TRP A C 1
ATOM 656 O O . TRP A 1 86 ? 0.388 11.197 0.988 1.00 93.94 86 TRP A O 1
ATOM 666 N N . ALA A 1 87 ? 2.012 9.655 1.310 1.00 94.00 87 ALA A N 1
ATOM 667 C CA . ALA A 1 87 ? 1.501 9.114 2.562 1.00 94.00 87 ALA A CA 1
ATOM 668 C C . ALA A 1 87 ? 1.630 10.127 3.703 1.00 94.00 87 ALA A C 1
ATOM 670 O O . ALA A 1 87 ? 0.668 10.328 4.437 1.00 94.00 87 ALA A O 1
ATOM 671 N N . GLU A 1 88 ? 2.777 10.804 3.806 1.00 93.50 88 GLU A N 1
ATOM 672 C CA . GLU A 1 88 ? 3.041 11.844 4.805 1.00 93.50 88 GLU A CA 1
ATOM 673 C C . GLU A 1 88 ? 2.066 13.015 4.665 1.00 93.50 88 GLU A C 1
ATOM 675 O O . GLU A 1 88 ? 1.430 13.404 5.642 1.00 93.50 88 GLU A O 1
ATOM 680 N N . LEU A 1 89 ? 1.864 13.511 3.438 1.00 92.38 89 LEU A N 1
ATOM 681 C CA . LEU A 1 89 ? 0.936 14.612 3.149 1.00 92.38 89 LEU A CA 1
ATOM 682 C C . LEU A 1 89 ? -0.531 14.297 3.486 1.00 92.38 89 LEU A C 1
ATOM 684 O O . LEU A 1 89 ? -1.339 15.216 3.595 1.00 92.38 89 LEU A O 1
ATOM 688 N N . ARG A 1 90 ? -0.897 13.015 3.586 1.00 90.44 90 ARG A N 1
ATOM 689 C CA . ARG A 1 90 ? -2.276 12.552 3.824 1.00 90.44 90 ARG A CA 1
ATOM 690 C C . ARG A 1 90 ? -2.443 11.771 5.120 1.00 90.44 90 ARG A C 1
ATOM 692 O O . ARG A 1 90 ? -3.529 11.260 5.364 1.00 90.44 90 ARG A O 1
ATOM 699 N N . HIS A 1 91 ? -1.391 11.678 5.930 1.00 91.44 91 HIS A N 1
ATOM 700 C CA . HIS A 1 91 ? -1.377 10.919 7.180 1.00 91.44 91 HIS A CA 1
ATOM 701 C C . HIS A 1 91 ? -1.842 9.459 7.019 1.00 91.44 91 HIS A C 1
ATOM 703 O O . HIS A 1 91 ? -2.565 8.930 7.858 1.00 91.44 91 HIS A O 1
ATOM 709 N N . LEU A 1 92 ? -1.429 8.805 5.928 1.00 93.94 92 LEU A N 1
ATOM 710 C CA . LEU A 1 92 ? -1.791 7.416 5.635 1.00 93.94 92 LEU A CA 1
ATOM 711 C C . LEU A 1 92 ? -0.847 6.428 6.327 1.00 93.94 92 LEU A C 1
ATOM 713 O O . LEU A 1 92 ? 0.361 6.657 6.416 1.00 93.94 92 LEU A O 1
ATOM 717 N N . ALA A 1 93 ? -1.379 5.276 6.734 1.00 95.75 93 ALA A N 1
ATOM 718 C CA . ALA A 1 93 ? -0.607 4.188 7.315 1.00 95.75 93 ALA A CA 1
ATOM 719 C C . ALA A 1 93 ? 0.412 3.637 6.305 1.00 95.75 93 ALA A C 1
ATOM 721 O O . ALA A 1 93 ? 0.057 3.066 5.267 1.00 95.75 93 ALA A O 1
ATOM 722 N N . ALA A 1 94 ? 1.697 3.801 6.618 1.00 96.56 94 ALA A N 1
ATOM 723 C CA . ALA A 1 94 ? 2.794 3.370 5.764 1.00 96.56 94 ALA A CA 1
ATOM 724 C C . ALA A 1 94 ? 2.958 1.845 5.795 1.00 96.56 94 ALA A C 1
ATOM 726 O O . ALA A 1 94 ? 3.125 1.244 6.862 1.00 96.56 94 ALA A O 1
ATOM 727 N N . ARG A 1 95 ? 2.964 1.217 4.616 1.00 96.88 95 ARG A N 1
ATOM 728 C CA . ARG A 1 95 ? 3.096 -0.237 4.448 1.00 96.88 95 ARG A CA 1
ATOM 729 C C . ARG A 1 95 ? 4.285 -0.602 3.566 1.00 96.88 95 ARG A C 1
ATOM 731 O O . ARG A 1 95 ? 4.665 0.145 2.662 1.00 96.88 95 ARG A O 1
ATOM 738 N N . GLY A 1 96 ? 4.860 -1.769 3.839 1.00 96.00 96 GLY A N 1
ATOM 739 C CA . GLY A 1 96 ? 5.925 -2.362 3.038 1.00 96.00 96 GLY A CA 1
ATOM 740 C C . GLY A 1 96 ? 5.625 -3.804 2.639 1.00 96.00 96 GLY A C 1
ATOM 741 O O . GLY A 1 96 ? 5.097 -4.570 3.452 1.00 96.00 96 GLY A O 1
ATOM 742 N N . GLY A 1 97 ? 5.987 -4.159 1.407 1.00 94.69 97 GLY A N 1
ATOM 743 C CA . GLY A 1 97 ? 5.723 -5.457 0.796 1.00 94.69 97 GLY A CA 1
ATOM 744 C C . GLY A 1 97 ? 6.849 -5.903 -0.136 1.00 94.69 97 GLY A C 1
ATOM 745 O O . GLY A 1 97 ? 7.402 -5.129 -0.921 1.00 94.69 97 GLY A O 1
ATOM 746 N N . SER A 1 98 ? 7.212 -7.181 -0.037 1.00 89.69 98 SER A N 1
ATOM 747 C CA . SER A 1 98 ? 8.267 -7.772 -0.870 1.00 89.69 98 SER A CA 1
ATOM 748 C C . SER A 1 98 ? 7.834 -8.016 -2.316 1.00 89.69 98 SER A C 1
ATOM 750 O O . SER A 1 98 ? 8.704 -8.090 -3.176 1.00 89.69 98 SER A O 1
ATOM 752 N N . ASP A 1 99 ? 6.525 -8.129 -2.582 1.00 85.88 99 ASP A N 1
ATOM 753 C CA . ASP A 1 99 ? 5.976 -8.504 -3.897 1.00 85.88 99 ASP A CA 1
ATOM 754 C C . ASP A 1 99 ? 6.691 -9.737 -4.486 1.00 85.88 99 ASP A C 1
ATOM 756 O O . ASP A 1 99 ? 7.179 -9.778 -5.618 1.00 85.88 99 ASP A O 1
ATOM 760 N N . VAL A 1 100 ? 6.876 -10.738 -3.625 1.00 86.88 100 VAL A N 1
ATOM 761 C CA . VAL A 1 100 ? 7.805 -11.832 -3.874 1.00 86.88 100 VAL A CA 1
ATOM 762 C C . VAL A 1 100 ? 7.293 -12.778 -4.959 1.00 86.88 100 VAL A C 1
ATOM 764 O O . VAL A 1 100 ? 6.226 -13.372 -4.850 1.00 86.88 100 VAL A O 1
ATOM 767 N N . HIS A 1 101 ? 8.112 -12.971 -5.991 1.00 86.12 101 HIS A N 1
ATOM 768 C CA . HIS A 1 101 ? 7.877 -13.946 -7.064 1.00 86.12 101 HIS A CA 1
ATOM 769 C C . HIS A 1 101 ? 8.965 -15.035 -7.119 1.00 86.12 101 HIS A C 1
ATOM 771 O O . HIS A 1 101 ? 8.865 -15.980 -7.900 1.00 86.12 101 HIS A O 1
ATOM 777 N N . VAL A 1 102 ? 10.018 -14.895 -6.302 1.00 83.94 102 VAL A N 1
ATOM 778 C CA . VAL A 1 102 ? 11.146 -15.828 -6.1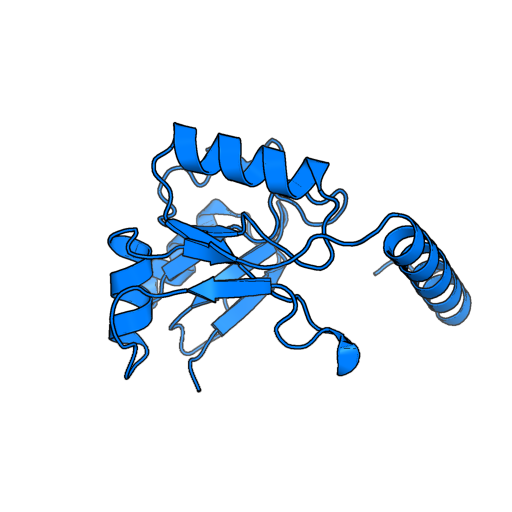62 1.00 83.94 102 VAL A CA 1
ATOM 779 C C . VAL A 1 102 ? 11.625 -15.852 -4.710 1.00 83.94 102 VAL A C 1
ATOM 781 O O . VAL A 1 102 ? 11.633 -14.819 -4.050 1.00 83.94 102 VAL A O 1
ATOM 784 N N . LEU A 1 103 ? 12.081 -17.004 -4.210 1.00 85.75 103 LEU A N 1
ATOM 785 C CA . LEU A 1 103 ? 12.458 -17.174 -2.794 1.00 85.75 103 LEU A CA 1
ATOM 786 C C . LEU A 1 103 ? 13.502 -16.161 -2.292 1.00 85.75 103 LEU A C 1
ATOM 788 O O . LEU A 1 103 ? 13.442 -15.738 -1.142 1.00 85.75 103 LEU A O 1
ATOM 792 N N . ALA A 1 104 ? 14.432 -15.740 -3.151 1.00 83.75 104 ALA A N 1
ATOM 793 C CA . ALA A 1 104 ? 15.488 -14.794 -2.790 1.00 83.75 104 ALA A CA 1
ATOM 794 C C . ALA A 1 104 ? 14.978 -13.385 -2.423 1.00 83.75 104 ALA A C 1
ATOM 796 O O . ALA A 1 104 ? 15.709 -12.627 -1.793 1.00 83.75 104 ALA A O 1
ATOM 797 N N . ASP A 1 105 ? 13.748 -13.027 -2.806 1.00 85.06 105 ASP A N 1
ATOM 798 C CA . ASP A 1 105 ? 13.156 -11.714 -2.518 1.00 85.06 105 ASP A CA 1
ATOM 799 C C . ASP A 1 105 ? 12.260 -11.719 -1.259 1.00 85.06 105 ASP A C 1
ATOM 801 O O . ASP A 1 105 ? 11.738 -10.668 -0.871 1.00 85.06 105 ASP A O 1
ATOM 805 N N . VAL A 1 106 ? 12.082 -12.868 -0.586 1.00 90.31 106 VAL A N 1
ATOM 806 C CA . VAL A 1 106 ? 11.273 -12.961 0.643 1.00 90.31 106 VAL A CA 1
ATOM 807 C C . VAL A 1 106 ? 11.806 -11.987 1.698 1.00 90.31 106 VAL A C 1
ATOM 809 O O . VAL A 1 106 ? 12.988 -11.981 2.026 1.00 90.31 106 VAL A O 1
ATOM 812 N N . GLY A 1 107 ? 10.917 -11.152 2.245 1.00 90.44 107 GLY A N 1
ATOM 813 C CA . GLY A 1 107 ? 11.248 -10.229 3.338 1.00 90.44 107 GLY A CA 1
ATOM 814 C C . GLY A 1 107 ? 12.103 -9.020 2.941 1.00 90.44 107 GLY A C 1
ATOM 815 O O . GLY A 1 107 ? 12.468 -8.226 3.803 1.00 90.44 107 GLY A O 1
ATOM 816 N N . ARG A 1 108 ? 12.394 -8.821 1.650 1.00 92.06 108 ARG A N 1
ATOM 817 C CA . ARG A 1 108 ? 13.194 -7.681 1.169 1.00 92.06 108 ARG A CA 1
ATOM 818 C C . ARG A 1 108 ? 12.567 -6.312 1.466 1.00 92.06 108 ARG A C 1
ATOM 820 O O . ARG A 1 108 ? 13.283 -5.318 1.603 1.00 92.06 108 ARG A O 1
ATOM 827 N N . ALA A 1 109 ? 11.242 -6.270 1.572 1.00 95.50 109 ALA A N 1
ATOM 828 C CA . ALA A 1 109 ? 10.498 -5.182 2.185 1.00 95.50 109 ALA A CA 1
ATOM 829 C C . ALA A 1 109 ? 9.350 -5.746 3.024 1.00 95.50 109 ALA A C 1
ATOM 831 O O . ALA A 1 109 ? 8.762 -6.776 2.680 1.00 95.50 109 ALA A O 1
ATOM 832 N N . VAL A 1 110 ? 9.073 -5.081 4.145 1.00 96.38 110 VAL A N 1
ATOM 833 C CA . VAL A 1 110 ? 8.145 -5.540 5.182 1.00 96.38 110 VAL A CA 1
ATOM 834 C C . VAL A 1 110 ? 7.405 -4.369 5.812 1.00 96.38 110 VAL A C 1
ATOM 836 O O . VAL A 1 110 ? 7.863 -3.223 5.782 1.00 96.38 110 VAL A O 1
ATOM 839 N N . THR A 1 111 ? 6.272 -4.679 6.434 1.00 96.94 111 THR A N 1
ATOM 840 C CA . THR A 1 111 ? 5.635 -3.785 7.398 1.00 96.94 111 THR A CA 1
ATOM 841 C C . THR A 1 111 ? 6.078 -4.166 8.806 1.00 96.94 111 THR A C 1
ATOM 843 O O . THR A 1 111 ? 5.992 -5.331 9.187 1.00 96.94 111 THR A O 1
ATOM 846 N N . VAL A 1 112 ? 6.550 -3.184 9.564 1.00 96.94 112 VAL A N 1
ATOM 847 C CA . VAL A 1 112 ? 6.911 -3.294 10.976 1.00 96.94 112 VAL A CA 1
ATOM 848 C C . VAL A 1 112 ? 5.759 -2.754 11.813 1.00 96.94 112 VAL A C 1
ATOM 850 O O . VAL A 1 112 ? 5.250 -1.661 11.547 1.00 96.94 112 VAL A O 1
ATOM 853 N N . PHE A 1 113 ? 5.380 -3.516 12.831 1.00 95.94 113 PHE A N 1
ATOM 854 C CA . PHE A 1 113 ? 4.356 -3.149 13.799 1.00 95.94 113 PHE A CA 1
ATOM 855 C C . PHE A 1 113 ? 5.040 -2.846 15.137 1.00 95.94 113 PHE A C 1
ATOM 857 O O . PHE A 1 113 ? 5.917 -3.612 15.541 1.00 95.94 113 PHE A O 1
ATOM 864 N N . PRO A 1 114 ? 4.706 -1.724 15.798 1.00 92.19 114 PRO A N 1
ATOM 865 C CA . PRO A 1 114 ? 5.232 -1.418 17.127 1.00 92.19 114 PRO A CA 1
ATOM 866 C C . PRO A 1 114 ? 4.694 -2.384 18.188 1.00 92.19 114 PRO A C 1
ATOM 868 O O . PRO A 1 114 ? 5.383 -2.661 19.166 1.00 92.19 114 PRO A O 1
ATOM 871 N N . ASP A 1 115 ? 3.500 -2.922 17.956 1.00 91.94 115 ASP A N 1
ATOM 872 C CA . ASP A 1 115 ? 2.804 -3.837 18.847 1.00 91.94 115 ASP A CA 1
ATOM 873 C C . ASP A 1 115 ? 2.697 -5.234 18.216 1.00 91.94 115 ASP A C 1
ATOM 875 O O . ASP A 1 115 ? 2.698 -5.357 16.983 1.00 91.94 115 ASP A O 1
ATOM 879 N N . PRO A 1 116 ? 2.605 -6.304 19.027 1.00 93.06 116 PRO A N 1
ATOM 880 C CA . PRO A 1 116 ? 2.371 -7.649 18.517 1.00 93.06 116 PRO A CA 1
ATOM 881 C C . PRO A 1 116 ? 1.068 -7.739 17.714 1.00 93.06 116 PRO A C 1
ATOM 883 O O . PRO A 1 116 ? 0.036 -7.227 18.134 1.00 93.06 116 PRO A O 1
ATOM 886 N N . VAL A 1 117 ? 1.114 -8.448 16.585 1.00 95.50 117 VAL A N 1
ATOM 887 C CA . VAL A 1 117 ? -0.060 -8.781 15.766 1.00 95.50 117 VAL A CA 1
ATOM 888 C C . VAL A 1 117 ? -0.339 -10.272 15.941 1.00 95.50 117 VAL A C 1
ATOM 890 O O . VAL A 1 117 ? 0.366 -11.106 15.367 1.00 95.50 117 VAL A O 1
ATOM 893 N N . ALA A 1 118 ? -1.325 -10.611 16.768 1.00 94.94 118 ALA A N 1
ATOM 894 C CA . ALA A 1 118 ? -1.729 -11.986 17.057 1.00 94.94 118 ALA A CA 1
ATOM 895 C C . ALA A 1 118 ? -2.809 -12.490 16.086 1.00 94.94 118 ALA A C 1
ATOM 897 O O . ALA A 1 118 ? -2.910 -13.697 15.850 1.00 94.94 118 ALA A O 1
ATOM 898 N N . GLY A 1 119 ? -3.582 -11.580 15.488 1.00 96.19 119 GLY A N 1
ATOM 899 C CA . GLY A 1 119 ? -4.672 -11.918 14.580 1.00 96.19 119 GLY A CA 1
ATOM 900 C C . GLY A 1 119 ? -4.911 -10.912 13.458 1.00 96.19 119 GLY A C 1
ATOM 901 O O . GLY A 1 119 ? -4.174 -9.944 13.264 1.00 96.19 119 GLY A O 1
ATOM 902 N N . VAL A 1 120 ? -5.959 -11.186 12.679 1.00 96.56 120 VAL A N 1
ATOM 903 C CA . VAL A 1 120 ? -6.396 -10.305 11.591 1.00 96.56 120 VAL A CA 1
ATOM 904 C C . VAL A 1 120 ? -6.917 -8.979 12.133 1.00 96.56 120 VAL A C 1
ATOM 906 O O . VAL A 1 120 ? -6.576 -7.943 11.579 1.00 96.56 120 VAL A O 1
ATOM 909 N N . ASP A 1 121 ? -7.638 -8.992 13.253 1.00 96.06 121 ASP A N 1
ATOM 910 C CA . ASP A 1 121 ? -8.197 -7.778 13.850 1.00 96.06 121 ASP A CA 1
ATOM 911 C C . ASP A 1 121 ? -7.097 -6.801 14.278 1.00 96.06 121 ASP A C 1
ATOM 913 O O . ASP A 1 121 ? -7.157 -5.629 13.911 1.00 96.06 121 ASP A O 1
ATOM 917 N N . ASP A 1 122 ? -6.029 -7.296 14.917 1.00 96.94 122 ASP A N 1
ATOM 918 C CA . ASP A 1 122 ? -4.856 -6.487 15.277 1.00 96.94 122 ASP A CA 1
ATOM 919 C C . ASP A 1 122 ? -4.202 -5.853 14.038 1.00 96.94 122 ASP A C 1
ATOM 921 O O . ASP A 1 122 ? -3.781 -4.695 14.056 1.00 96.94 122 ASP A O 1
ATOM 925 N N . LEU A 1 123 ? -4.126 -6.604 12.931 1.00 95.94 123 LEU A N 1
ATOM 926 C CA . LEU A 1 123 ? -3.606 -6.094 11.663 1.00 95.94 123 LEU A CA 1
ATOM 927 C C . LEU A 1 123 ? -4.488 -4.960 11.125 1.00 95.94 123 LEU A C 1
ATOM 929 O O . LEU A 1 123 ? -3.954 -3.928 10.710 1.00 95.94 123 LEU A O 1
ATOM 933 N N . LEU A 1 124 ? -5.808 -5.156 11.091 1.00 96.25 124 LEU A N 1
ATOM 934 C CA . LEU A 1 124 ? -6.743 -4.158 10.572 1.00 96.25 124 LEU A CA 1
ATOM 935 C C . LEU A 1 124 ? -6.741 -2.903 11.451 1.00 96.25 124 LEU A C 1
ATOM 937 O O . LEU A 1 124 ? -6.696 -1.791 10.929 1.00 96.25 124 LEU A O 1
ATOM 941 N N . GLU A 1 125 ? -6.714 -3.064 12.775 1.00 96.19 125 GLU A N 1
ATOM 942 C CA . GLU A 1 125 ? -6.605 -1.955 13.721 1.00 96.19 125 GLU A CA 1
ATOM 943 C C . GLU A 1 125 ? -5.294 -1.183 13.531 1.00 96.19 125 GLU A C 1
ATOM 945 O O . GLU A 1 125 ? -5.309 0.048 13.451 1.00 96.19 125 GLU A O 1
ATOM 950 N N . ALA A 1 126 ? -4.161 -1.876 13.390 1.00 96.19 126 ALA A N 1
ATOM 951 C CA . ALA A 1 126 ? -2.874 -1.231 13.154 1.00 96.19 126 ALA A CA 1
ATOM 952 C C . ALA A 1 126 ? -2.871 -0.403 11.859 1.00 96.19 126 ALA A C 1
ATOM 954 O O . ALA A 1 126 ? -2.308 0.691 11.835 1.00 96.19 126 ALA A O 1
ATOM 955 N N . ILE A 1 127 ? -3.526 -0.887 10.795 1.00 95.56 127 ILE A N 1
ATOM 956 C CA . ILE A 1 127 ? -3.681 -0.123 9.549 1.00 95.56 127 ILE A CA 1
ATOM 957 C C . ILE A 1 127 ? -4.580 1.099 9.780 1.00 95.56 127 ILE A C 1
ATOM 959 O O . ILE A 1 127 ? -4.181 2.208 9.439 1.00 95.56 127 ILE A O 1
ATOM 963 N N . ARG A 1 128 ? -5.755 0.932 10.399 1.00 94.69 128 ARG A N 1
ATOM 964 C CA . ARG A 1 128 ? -6.711 2.031 10.645 1.00 94.69 128 ARG A CA 1
ATOM 965 C C . ARG A 1 128 ? -6.142 3.135 11.530 1.00 94.69 128 ARG A C 1
ATOM 967 O O . ARG A 1 128 ? -6.423 4.307 11.311 1.00 94.69 128 ARG A O 1
ATOM 974 N N . THR A 1 129 ? -5.343 2.761 12.525 1.00 94.12 129 THR A N 1
ATOM 975 C CA . THR A 1 129 ? -4.743 3.689 13.497 1.00 94.12 129 THR A CA 1
ATOM 976 C C . THR A 1 129 ? -3.387 4.237 13.054 1.00 94.12 129 THR A C 1
ATO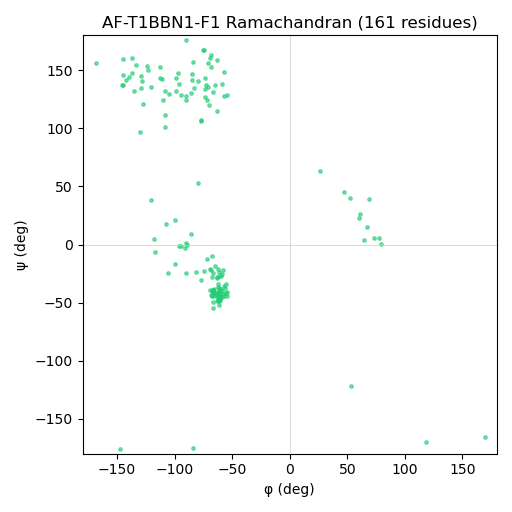M 978 O O . THR A 1 129 ? -2.771 5.010 13.785 1.00 94.12 129 THR A O 1
ATOM 981 N N . GLY A 1 130 ? -2.886 3.839 11.879 1.00 93.69 130 GLY A N 1
ATOM 982 C CA . GLY A 1 130 ? -1.581 4.280 11.386 1.00 93.69 130 GLY A CA 1
ATOM 983 C C . GLY A 1 130 ? -0.393 3.754 12.197 1.00 93.69 130 GLY A C 1
ATOM 984 O O . GLY A 1 130 ? 0.722 4.252 12.044 1.00 93.69 130 GLY A O 1
ATOM 985 N N . ARG A 1 131 ? -0.588 2.733 13.042 1.00 94.88 131 ARG A N 1
ATOM 986 C CA . ARG A 1 131 ? 0.472 2.086 13.835 1.00 94.88 131 ARG A CA 1
ATOM 987 C C . ARG A 1 131 ? 1.277 1.099 12.989 1.00 94.88 131 ARG A C 1
ATOM 989 O O . ARG A 1 131 ? 1.457 -0.063 13.343 1.00 94.88 131 ARG A O 1
ATOM 996 N N . THR A 1 132 ? 1.783 1.564 11.852 1.00 96.31 132 THR A N 1
ATOM 997 C CA . THR A 1 132 ? 2.606 0.771 10.938 1.00 96.31 132 THR A CA 1
ATOM 998 C C . THR A 1 132 ? 3.793 1.580 10.443 1.00 96.31 132 THR A C 1
ATOM 1000 O O . THR A 1 132 ? 3.722 2.794 10.261 1.00 96.31 132 THR A O 1
ATOM 1003 N N . ARG A 1 133 ? 4.912 0.899 10.199 1.00 96.12 133 ARG A N 1
ATOM 1004 C CA . ARG A 1 133 ? 6.083 1.476 9.534 1.00 96.12 133 ARG A CA 1
ATOM 1005 C C . ARG A 1 133 ? 6.509 0.575 8.392 1.00 96.12 133 ARG A C 1
ATOM 1007 O O . ARG A 1 133 ? 6.436 -0.644 8.499 1.00 96.12 133 ARG A O 1
ATOM 1014 N N . ALA A 1 134 ? 6.993 1.159 7.308 1.00 96.50 134 ALA A N 1
ATOM 1015 C CA . ALA A 1 134 ? 7.540 0.399 6.196 1.00 96.50 134 ALA A CA 1
ATOM 1016 C C . ALA A 1 134 ? 9.067 0.307 6.316 1.00 96.50 134 ALA A C 1
ATOM 1018 O O . ALA A 1 134 ? 9.726 1.297 6.629 1.00 96.50 134 ALA A O 1
ATOM 1019 N N . ALA A 1 135 ? 9.637 -0.866 6.048 1.00 94.69 135 ALA A N 1
ATOM 1020 C CA . ALA A 1 135 ? 11.081 -1.085 6.053 1.00 94.69 135 ALA A CA 1
ATOM 1021 C C . ALA A 1 135 ? 11.519 -1.939 4.855 1.00 94.69 135 ALA A C 1
ATOM 1023 O O . ALA A 1 135 ? 10.714 -2.655 4.258 1.00 94.69 135 ALA A O 1
ATOM 1024 N N . GLY A 1 136 ? 12.809 -1.871 4.519 1.00 92.25 136 GLY A N 1
ATOM 1025 C CA . GLY A 1 136 ? 13.428 -2.674 3.464 1.00 92.25 136 GLY A CA 1
ATOM 1026 C C . GLY A 1 136 ? 14.012 -1.862 2.311 1.00 92.25 136 GLY A C 1
ATOM 1027 O O . GLY A 1 136 ? 14.137 -0.638 2.379 1.00 92.25 136 GLY A O 1
ATOM 1028 N N . ALA A 1 137 ? 14.397 -2.567 1.248 1.00 86.00 137 ALA A N 1
ATOM 1029 C CA . ALA A 1 137 ? 15.147 -2.005 0.130 1.00 86.00 137 ALA A CA 1
ATOM 1030 C C . ALA A 1 137 ? 14.327 -1.962 -1.164 1.00 86.00 137 ALA A C 1
ATOM 1032 O O . ALA A 1 137 ? 13.585 -2.886 -1.485 1.00 86.00 137 ALA A O 1
ATOM 1033 N N . SER A 1 138 ? 14.533 -0.905 -1.951 1.00 88.50 138 SER A N 1
ATOM 1034 C CA . SER A 1 138 ? 13.982 -0.807 -3.308 1.00 88.50 138 SER A CA 1
ATOM 1035 C C . SER A 1 138 ? 14.736 -1.717 -4.290 1.00 88.50 138 SER A C 1
ATOM 1037 O O . SER A 1 138 ? 15.841 -2.204 -4.011 1.00 88.50 138 SER A O 1
ATOM 1039 N N . MET A 1 139 ? 14.171 -1.915 -5.480 1.00 83.44 139 MET A N 1
ATOM 1040 C CA . MET A 1 139 ? 14.853 -2.627 -6.555 1.00 83.44 139 MET A CA 1
ATOM 1041 C C . MET A 1 139 ? 16.065 -1.818 -7.034 1.00 83.44 139 MET A C 1
ATOM 1043 O O . MET A 1 139 ? 15.961 -0.620 -7.317 1.00 83.44 139 MET A O 1
ATOM 1047 N N . SER A 1 140 ? 17.220 -2.476 -7.148 1.00 81.25 140 SER A N 1
ATOM 1048 C CA . SER A 1 140 ? 18.412 -1.866 -7.740 1.00 81.25 140 SER A CA 1
ATOM 1049 C C . SER A 1 140 ? 18.217 -1.651 -9.244 1.00 81.25 140 SER A C 1
ATOM 1051 O O . SER A 1 140 ? 17.378 -2.290 -9.882 1.00 81.25 140 SER A O 1
ATOM 1053 N N . PHE A 1 141 ? 19.023 -0.773 -9.842 1.00 74.06 141 PHE A N 1
ATOM 1054 C CA . PHE A 1 141 ? 18.987 -0.555 -11.290 1.00 74.06 141 PHE A CA 1
ATOM 1055 C C . PHE A 1 141 ? 19.233 -1.853 -12.082 1.00 74.06 141 PHE A C 1
ATOM 1057 O O . PHE A 1 141 ? 18.475 -2.164 -12.999 1.00 74.06 141 PHE A O 1
ATOM 1064 N N . GLY A 1 142 ? 20.225 -2.655 -11.671 1.00 75.31 142 GLY A N 1
ATOM 1065 C CA . GLY A 1 142 ? 20.503 -3.963 -12.278 1.00 75.31 142 GLY A CA 1
ATOM 1066 C C . GLY A 1 142 ? 19.338 -4.948 -12.139 1.00 75.31 142 GLY A C 1
ATOM 1067 O O . GLY A 1 142 ? 18.985 -5.620 -13.106 1.00 75.31 142 GLY A O 1
ATOM 1068 N N . GLY A 1 143 ? 18.669 -4.968 -10.979 1.00 76.19 143 GLY A N 1
ATOM 1069 C CA . GLY A 1 143 ? 17.454 -5.764 -10.777 1.00 76.19 143 GLY A CA 1
ATOM 1070 C C . GLY A 1 143 ? 16.316 -5.357 -11.720 1.00 76.19 143 GLY A C 1
ATOM 1071 O O . GLY A 1 143 ? 15.666 -6.221 -12.307 1.00 76.19 143 GLY A O 1
ATOM 1072 N N . ARG A 1 144 ? 16.126 -4.047 -11.950 1.00 73.31 144 ARG A N 1
ATOM 1073 C CA . ARG A 1 144 ? 15.135 -3.535 -12.918 1.00 73.31 144 ARG A CA 1
ATOM 1074 C C . ARG A 1 144 ? 15.426 -4.001 -14.338 1.00 73.31 144 ARG A C 1
ATOM 1076 O O . ARG A 1 144 ? 14.494 -4.384 -15.043 1.00 73.31 144 ARG A O 1
ATOM 1083 N N . LEU A 1 145 ? 16.690 -3.967 -14.758 1.00 72.12 145 LEU A N 1
ATOM 1084 C CA . LEU A 1 145 ? 17.078 -4.435 -16.087 1.00 72.12 145 LEU A CA 1
ATOM 1085 C C . LEU A 1 145 ? 16.796 -5.936 -16.245 1.00 72.12 145 LEU A C 1
ATOM 1087 O O . LEU A 1 145 ? 16.175 -6.339 -17.226 1.00 72.12 145 LEU A O 1
ATOM 1091 N N . GLY A 1 146 ? 17.161 -6.743 -15.245 1.00 76.75 146 GLY A N 1
ATOM 1092 C CA . GLY A 1 146 ? 16.866 -8.178 -15.231 1.00 76.75 146 GLY A CA 1
ATOM 1093 C C . GLY A 1 146 ? 15.366 -8.484 -15.328 1.00 76.75 146 GLY A C 1
ATOM 1094 O O . GLY A 1 146 ? 14.961 -9.350 -16.105 1.00 76.75 146 GLY A O 1
ATOM 1095 N N . LEU A 1 147 ? 14.522 -7.733 -14.610 1.00 73.81 147 LEU A N 1
ATOM 1096 C CA . LEU A 1 147 ? 13.066 -7.891 -14.671 1.00 73.81 147 LEU A CA 1
ATOM 1097 C C . LEU A 1 147 ? 12.504 -7.557 -16.061 1.00 73.81 147 LEU A C 1
ATOM 1099 O O . LEU A 1 147 ? 11.641 -8.279 -16.561 1.00 73.81 147 LEU A O 1
ATOM 1103 N N . LEU A 1 148 ? 12.995 -6.493 -16.705 1.00 76.19 148 LEU A N 1
ATOM 1104 C CA . LEU A 1 148 ? 12.592 -6.132 -18.068 1.00 76.19 148 LEU A CA 1
ATOM 1105 C C . LEU A 1 148 ? 12.944 -7.236 -19.069 1.00 76.19 148 LEU A C 1
ATOM 1107 O O . LEU A 1 148 ? 12.094 -7.613 -19.873 1.00 76.19 148 LEU A O 1
ATOM 1111 N N . VAL A 1 149 ? 14.156 -7.791 -18.976 1.00 78.50 149 VAL A N 1
ATOM 1112 C CA . VAL A 1 149 ? 14.598 -8.912 -19.818 1.00 78.50 149 VAL A CA 1
ATOM 1113 C C . VAL A 1 149 ? 13.717 -10.143 -19.590 1.00 78.50 149 VAL A C 1
ATOM 1115 O O . VAL A 1 149 ? 13.203 -10.711 -20.551 1.00 78.50 149 VAL A O 1
ATOM 1118 N N . SER A 1 150 ? 13.469 -10.517 -18.330 1.00 75.44 150 SER A N 1
ATOM 1119 C CA . SER A 1 150 ? 12.611 -11.659 -17.978 1.00 75.44 150 SER A CA 1
ATOM 1120 C C . SER A 1 150 ? 11.175 -11.484 -18.485 1.00 75.44 150 SER A C 1
ATOM 1122 O O . SER A 1 150 ? 10.609 -12.388 -19.101 1.00 75.44 150 SER A O 1
ATOM 1124 N N . ASN A 1 151 ? 10.587 -10.299 -18.298 1.00 79.31 151 ASN A N 1
ATOM 1125 C CA . ASN A 1 151 ? 9.242 -9.995 -18.785 1.00 79.31 151 ASN A CA 1
ATOM 1126 C C . ASN A 1 151 ? 9.167 -9.988 -20.316 1.00 79.31 151 ASN A C 1
ATOM 1128 O O . ASN A 1 151 ? 8.187 -10.487 -20.871 1.00 79.31 151 ASN A O 1
ATOM 1132 N N . GLY A 1 152 ? 10.200 -9.478 -20.993 1.00 77.69 152 GLY A N 1
ATOM 1133 C CA . GLY A 1 152 ? 10.334 -9.541 -22.448 1.00 77.69 152 GLY A CA 1
ATOM 1134 C C . GLY A 1 152 ? 10.403 -10.983 -22.951 1.00 77.69 152 GLY A C 1
ATOM 1135 O O . GLY A 1 152 ? 9.623 -11.365 -23.820 1.00 77.69 152 GLY A O 1
ATOM 1136 N N . ALA A 1 153 ? 11.243 -11.819 -22.338 1.00 81.12 153 ALA A N 1
ATOM 1137 C CA . ALA A 1 153 ? 11.341 -13.240 -22.668 1.00 81.12 153 ALA A CA 1
ATOM 1138 C C . ALA A 1 153 ? 9.999 -13.965 -22.473 1.00 81.12 153 ALA A C 1
ATOM 1140 O O . ALA A 1 153 ? 9.544 -14.679 -23.365 1.00 81.12 153 ALA A O 1
ATOM 1141 N N . LYS A 1 154 ? 9.303 -13.720 -21.353 1.00 79.50 154 LYS A N 1
ATOM 1142 C CA . LYS A 1 154 ? 7.958 -14.268 -21.103 1.00 79.50 154 LYS A CA 1
ATOM 1143 C C . LYS A 1 154 ? 6.928 -13.778 -22.119 1.00 79.50 154 LYS A C 1
ATOM 1145 O O . LYS A 1 154 ? 6.006 -14.517 -22.441 1.00 79.50 154 LYS A O 1
ATOM 1150 N N . PHE A 1 155 ? 7.009 -12.529 -22.573 1.00 78.00 155 PHE A N 1
ATOM 1151 C CA . PHE A 1 155 ? 6.113 -11.980 -23.596 1.00 78.00 155 PHE A CA 1
ATOM 1152 C C . PHE A 1 155 ? 6.331 -12.662 -24.952 1.00 78.00 155 PHE A C 1
ATOM 1154 O O . PHE A 1 155 ? 5.365 -13.088 -25.581 1.00 78.00 155 PHE A O 1
ATOM 1161 N N . VAL A 1 156 ? 7.591 -12.858 -25.349 1.00 83.38 156 VAL A N 1
ATOM 1162 C CA . VAL A 1 156 ? 7.955 -13.609 -26.560 1.00 83.38 156 VAL A CA 1
ATOM 1163 C C . VAL A 1 156 ? 7.491 -15.063 -26.464 1.00 83.38 156 VAL A C 1
ATOM 1165 O O . VAL A 1 156 ? 6.819 -15.543 -27.371 1.00 83.38 156 VAL A O 1
ATOM 1168 N N . ALA A 1 157 ? 7.749 -15.739 -25.340 1.00 83.88 157 ALA A N 1
ATOM 1169 C CA . ALA A 1 157 ? 7.316 -17.121 -25.112 1.00 83.88 157 ALA A CA 1
ATOM 1170 C C . ALA A 1 157 ? 5.785 -17.297 -25.171 1.00 83.88 157 ALA A C 1
ATOM 1172 O O . ALA A 1 157 ? 5.297 -18.366 -25.523 1.00 83.88 157 ALA A O 1
ATOM 1173 N N . ARG A 1 158 ? 5.018 -16.241 -24.870 1.00 85.12 158 ARG A N 1
ATOM 1174 C CA . ARG A 1 158 ? 3.549 -16.208 -24.987 1.00 85.12 158 ARG A CA 1
ATOM 1175 C C . ARG A 1 158 ? 3.049 -15.829 -26.386 1.00 85.12 158 ARG A C 1
ATOM 1177 O O . ARG A 1 158 ? 1.858 -15.573 -26.557 1.00 85.12 158 ARG A O 1
ATOM 1184 N N . GLY A 1 159 ? 3.935 -15.756 -27.378 1.00 84.38 159 GLY A N 1
ATOM 1185 C CA . GLY A 1 159 ? 3.584 -15.363 -28.741 1.00 84.38 159 GLY A CA 1
ATOM 1186 C C . GLY A 1 159 ? 3.190 -13.892 -28.847 1.00 84.38 159 GLY A C 1
ATOM 1187 O O . GLY A 1 159 ? 2.241 -13.566 -29.552 1.00 84.38 159 GLY A O 1
ATOM 1188 N N . LEU A 1 160 ? 3.883 -13.015 -28.111 1.00 83.50 160 LEU A N 1
ATOM 1189 C CA . LEU A 1 160 ? 3.673 -11.561 -28.123 1.00 83.50 160 LEU A CA 1
ATOM 1190 C C . LEU A 1 160 ? 2.262 -11.132 -27.679 1.00 83.50 160 LEU A C 1
ATOM 1192 O O . LEU A 1 160 ? 1.774 -10.062 -28.043 1.00 83.50 160 LEU A O 1
ATOM 1196 N N . ARG A 1 161 ? 1.598 -11.955 -26.861 1.00 69.38 161 ARG A N 1
ATOM 1197 C CA . ARG A 1 161 ? 0.294 -11.626 -26.277 1.00 69.38 161 ARG A CA 1
ATOM 1198 C C . ARG A 1 161 ? 0.469 -10.826 -24.980 1.00 69.38 161 ARG A C 1
ATOM 1200 O O . ARG A 1 161 ? 1.261 -11.239 -24.122 1.00 69.38 161 ARG A O 1
ATOM 1207 N N . PRO A 1 162 ? -0.235 -9.691 -24.810 1.00 69.31 162 PRO A N 1
ATOM 1208 C CA . PRO A 1 162 ? -0.191 -8.927 -23.567 1.00 69.31 162 PRO A CA 1
ATOM 1209 C C . PRO A 1 162 ? -0.747 -9.742 -22.384 1.00 69.31 162 PRO A C 1
ATOM 1211 O O . PRO A 1 162 ? -1.444 -10.737 -22.576 1.00 69.31 162 PRO A O 1
ATOM 1214 N N . VAL A 1 163 ? -0.358 -9.341 -21.165 1.00 61.50 163 VAL A N 1
ATOM 1215 C CA . VAL A 1 163 ? -1.004 -9.773 -19.907 1.00 61.50 163 VAL A CA 1
ATOM 1216 C C . VAL A 1 163 ? -2.241 -8.932 -19.641 1.00 61.50 163 VAL A C 1
ATOM 1218 O O . VAL A 1 163 ? -2.156 -7.715 -19.929 1.00 61.50 163 VAL A O 1
#

pLDDT: mean 90.6, std 7.45, range [61.5, 97.38]

Organism: NCBI:txid410659